Protein AF-V9PAM8-F1 (afdb_monomer_lite)

Sequence (178 aa):
MIPTRNQPKQFSVFFSMPPFVFTLPSDLSLHMFGSRHVFLTGPLGSLLLDCEGTIELSGRKILCDRARSLRLLETTCDHLRVGTRKVFELVGTGFKADQSPTATRVKVGYSHDTLFPHGEDWMLHLDGPTTLFLYGIHPGILGSIGAQLRDLRKPDPYKAKGVRIQGVSYSLREGKKK

Organism: NCBI:txid156133

Foldseek 3Di:
DDDDDDDDPPPDDDDCPDFDKDFADPFKDWDDDPQFWIWIQGDLGIDIGGAPAGWDCPPRIIGGNDPVRVVVVVVLSCCRVPWDKWKKFAADDPWWWDDDPQWIWTDNPDPDTDTGGADSFWDWDDPGTTMIMITGSDVVVSVVVLVVQCVVFPQDLARGHGMDTPPDDRHRDPDDDD

InterPro domains:
  IPR002358 Large ribosomal subunit protein uL6, conserved site [PS00525] (155-163)
  IPR019906 Large ribosomal subunit protein uL6, bacteria [PR00059] (72-97)
  IPR019906 Large ribosomal subunit protein uL6, bacteria [PR00059] (100-116)
  IPR019906 Large ribosomal subunit protein uL6, bacteria [PR00059] (142-163)
  IPR036789 Large ribosomal subunit protein uL6-like, alpha-beta domain superfamily [G3DSA:3.90.930.12] (85-178)
  IPR036789 Large ribosomal subunit protein uL6-like, alpha-beta domain superfamily [SSF56053] (86-167)

pLDDT: mean 79.16, std 13.97, range [34.16, 93.44]

Structure (mmCIF, N/CA/C/O backbone):
data_AF-V9PAM8-F1
#
_entry.id   AF-V9PAM8-F1
#
loop_
_atom_site.group_PDB
_atom_site.id
_atom_site.type_symbol
_atom_site.label_atom_id
_atom_site.label_alt_id
_atom_site.label_comp_id
_atom_site.label_asym_id
_atom_site.label_entity_id
_atom_site.label_seq_id
_atom_site.pdbx_PDB_ins_code
_atom_site.Cartn_x
_atom_site.Cartn_y
_atom_site.Cartn_z
_atom_site.occupancy
_atom_site.B_iso_or_equiv
_atom_site.auth_seq_id
_atom_site.auth_comp_id
_atom_site.auth_asym_id
_atom_site.auth_atom_id
_atom_site.pdbx_PDB_model_num
ATOM 1 N N . MET A 1 1 ? 30.295 -12.258 -64.290 1.00 42.06 1 MET A N 1
ATOM 2 C CA . MET A 1 1 ? 30.163 -13.501 -63.497 1.00 42.06 1 MET A CA 1
ATOM 3 C C . MET A 1 1 ? 30.257 -13.097 -62.026 1.00 42.06 1 MET A C 1
ATOM 5 O O . MET A 1 1 ? 31.309 -12.610 -61.655 1.00 42.06 1 MET A O 1
ATOM 9 N N . ILE A 1 2 ? 29.125 -12.750 -61.392 1.00 38.59 2 ILE A N 1
ATOM 10 C CA . ILE A 1 2 ? 28.411 -13.462 -60.290 1.00 38.59 2 ILE A CA 1
ATOM 11 C C . ILE A 1 2 ? 29.285 -13.902 -59.080 1.00 38.59 2 ILE A C 1
ATOM 13 O O . ILE A 1 2 ? 30.471 -14.147 -59.251 1.00 38.59 2 ILE A O 1
ATOM 17 N N . PRO A 1 3 ? 28.729 -13.933 -57.848 1.00 59.81 3 PRO A N 1
ATOM 18 C CA . PRO A 1 3 ? 29.251 -13.222 -56.679 1.00 59.81 3 PRO A CA 1
ATOM 19 C C . PRO A 1 3 ? 29.518 -14.188 -55.505 1.00 59.81 3 PRO A C 1
ATOM 21 O O . PRO A 1 3 ? 29.061 -15.323 -55.522 1.00 59.81 3 PRO A O 1
ATOM 24 N N . THR A 1 4 ? 30.130 -13.744 -54.406 1.00 48.41 4 THR A N 1
ATOM 25 C CA . THR A 1 4 ? 29.975 -14.456 -53.119 1.00 48.41 4 THR A CA 1
ATOM 26 C C . THR A 1 4 ? 29.945 -13.489 -51.946 1.00 48.41 4 THR A C 1
ATOM 28 O O . THR A 1 4 ? 30.949 -13.123 -51.346 1.00 48.41 4 THR A O 1
ATOM 31 N N . ARG A 1 5 ? 28.706 -13.112 -51.635 1.00 50.81 5 ARG A N 1
ATOM 32 C CA . ARG A 1 5 ? 28.178 -12.766 -50.317 1.00 50.81 5 ARG A CA 1
ATOM 33 C C . ARG A 1 5 ? 28.664 -13.781 -49.278 1.00 50.81 5 ARG A C 1
ATOM 35 O O . ARG A 1 5 ? 28.294 -14.945 -49.377 1.00 50.81 5 ARG A O 1
ATOM 42 N N . ASN A 1 6 ? 29.404 -13.349 -48.260 1.00 43.78 6 ASN A N 1
ATOM 43 C CA . ASN A 1 6 ? 29.467 -14.107 -47.013 1.00 43.78 6 ASN A CA 1
ATOM 44 C C . ASN A 1 6 ? 29.780 -13.192 -45.823 1.00 43.78 6 ASN A C 1
ATOM 46 O O . ASN A 1 6 ? 30.932 -12.925 -45.501 1.00 43.78 6 ASN A O 1
ATOM 50 N N . GLN A 1 7 ? 28.724 -12.687 -45.182 1.00 48.16 7 GLN A N 1
ATOM 51 C CA . GLN A 1 7 ? 28.818 -12.265 -43.789 1.00 48.16 7 GLN A CA 1
ATOM 52 C C . GLN A 1 7 ? 28.727 -13.516 -42.913 1.00 48.16 7 GLN A C 1
ATOM 54 O O . GLN A 1 7 ? 27.848 -14.347 -43.173 1.00 48.16 7 GLN A O 1
ATOM 59 N N . PRO A 1 8 ? 29.564 -13.673 -41.876 1.00 43.00 8 PRO A N 1
ATOM 60 C CA . PRO A 1 8 ? 29.388 -14.767 -40.942 1.00 43.00 8 PRO A CA 1
ATOM 61 C C . PRO A 1 8 ? 28.116 -14.513 -40.127 1.00 43.00 8 PRO A C 1
ATOM 63 O O . PRO A 1 8 ? 28.076 -13.690 -39.216 1.00 43.00 8 PRO A O 1
ATOM 66 N N . LYS A 1 9 ? 27.056 -15.250 -40.473 1.00 44.31 9 LYS A N 1
ATOM 67 C CA . LYS A 1 9 ? 25.918 -15.506 -39.593 1.00 44.31 9 LYS A CA 1
ATOM 68 C C . LYS A 1 9 ? 26.441 -16.210 -38.339 1.00 44.31 9 LYS A C 1
ATOM 70 O O . LYS A 1 9 ? 26.561 -17.430 -38.329 1.00 44.31 9 LYS A O 1
ATOM 75 N N . GLN A 1 10 ? 26.704 -15.462 -37.276 1.00 41.78 10 GLN A N 1
ATOM 76 C CA . GLN A 1 10 ? 26.654 -16.012 -35.924 1.00 41.78 10 GLN A CA 1
ATOM 77 C C . GLN A 1 10 ? 25.240 -15.809 -35.377 1.00 41.78 10 GLN A C 1
ATOM 79 O O . GLN A 1 10 ? 24.982 -14.947 -34.551 1.00 41.78 10 GLN A O 1
ATOM 84 N N . PHE A 1 11 ? 24.305 -16.610 -35.886 1.00 39.69 11 PHE A N 1
ATOM 85 C CA . PHE A 1 11 ? 23.073 -16.935 -35.171 1.00 39.69 11 PHE A CA 1
ATOM 86 C C . PHE A 1 11 ? 23.250 -18.356 -34.642 1.00 39.69 11 PHE A C 1
ATOM 88 O O . PHE A 1 11 ? 22.793 -19.329 -35.239 1.00 39.69 11 PHE A O 1
ATOM 95 N N . SER A 1 12 ? 24.007 -18.479 -33.552 1.00 34.16 12 SER A N 1
ATOM 96 C CA . SER A 1 12 ? 24.027 -19.702 -32.760 1.00 34.16 12 SER A CA 1
ATOM 97 C C . SER A 1 12 ? 22.766 -19.723 -31.910 1.00 34.16 12 SER A C 1
ATOM 99 O O . SER A 1 12 ? 22.606 -18.948 -30.969 1.00 34.16 12 SER A O 1
ATOM 101 N N . VAL A 1 13 ? 21.868 -20.611 -32.310 1.00 44.78 13 VAL A N 1
ATOM 102 C CA . VAL A 1 13 ? 20.659 -21.032 -31.617 1.00 44.78 13 VAL A CA 1
ATOM 103 C C . VAL A 1 13 ? 20.966 -21.294 -30.139 1.00 44.78 13 VAL A C 1
ATOM 105 O O . VAL A 1 13 ? 21.637 -22.265 -29.804 1.00 44.78 13 VAL A O 1
ATOM 108 N N . PHE A 1 14 ? 20.451 -20.441 -29.258 1.00 37.38 14 PHE A N 1
ATOM 109 C CA . PHE A 1 14 ? 20.362 -20.711 -27.827 1.00 37.38 14 PHE A CA 1
ATOM 110 C C . PHE A 1 14 ? 18.876 -20.658 -27.484 1.00 37.38 14 PHE A C 1
ATOM 112 O O . PHE A 1 14 ? 18.318 -19.576 -27.370 1.00 37.38 14 PHE A O 1
ATOM 119 N N . PHE A 1 15 ? 18.227 -21.830 -27.478 1.00 34.25 15 PHE A N 1
ATOM 120 C CA . PHE A 1 15 ? 16.859 -22.065 -26.994 1.00 34.25 15 PHE A CA 1
ATOM 121 C C . PHE A 1 15 ? 15.887 -20.896 -27.232 1.00 34.25 15 PHE A C 1
ATOM 123 O O . PHE A 1 15 ? 15.638 -20.096 -26.335 1.00 34.25 15 PHE A O 1
ATOM 130 N N . SER A 1 16 ? 15.328 -20.799 -28.444 1.00 49.97 16 SER A N 1
ATOM 131 C CA . SER A 1 16 ? 14.331 -19.776 -28.787 1.00 49.97 16 SER A CA 1
ATOM 132 C C . SER A 1 16 ? 13.015 -20.047 -28.050 1.00 49.97 16 SER A C 1
ATOM 134 O O . SER A 1 16 ? 12.049 -20.568 -28.600 1.00 49.97 16 SER A O 1
ATOM 136 N N . MET A 1 17 ? 12.986 -19.701 -26.768 1.00 55.72 17 MET A N 1
ATOM 137 C CA . MET A 1 17 ? 11.762 -19.285 -26.114 1.00 55.72 17 MET A CA 1
ATOM 138 C 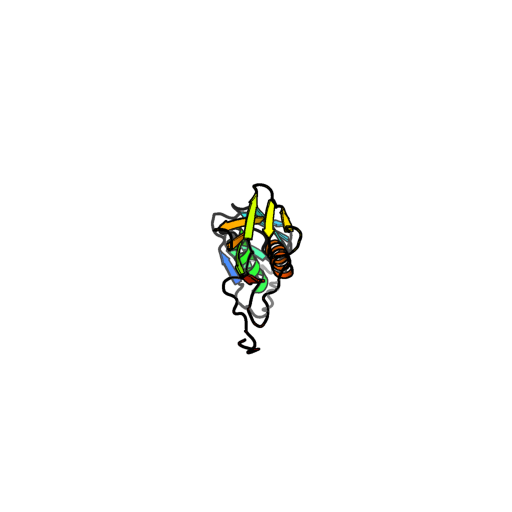C . MET A 1 17 ? 11.306 -18.035 -26.880 1.00 55.72 17 MET A C 1
ATOM 140 O O . MET A 1 17 ? 12.133 -17.147 -27.113 1.00 55.72 17 MET A O 1
ATOM 144 N N . PRO A 1 18 ? 10.064 -17.989 -27.390 1.00 61.53 18 PRO A N 1
ATOM 145 C CA . PRO A 1 18 ? 9.619 -16.835 -28.154 1.00 61.53 18 PRO A CA 1
ATOM 146 C C . PRO A 1 18 ? 9.791 -15.586 -27.280 1.00 61.53 18 PRO A C 1
ATOM 148 O O . PRO A 1 18 ? 9.384 -15.625 -26.113 1.00 61.53 18 PRO A O 1
ATOM 151 N N . PRO A 1 19 ? 10.407 -14.507 -27.801 1.00 67.19 19 PRO A N 1
ATOM 152 C CA . PRO A 1 19 ? 10.558 -13.282 -27.038 1.00 67.19 19 PRO A CA 1
ATOM 153 C C . PRO A 1 19 ? 9.174 -12.826 -26.599 1.00 67.19 19 PRO A C 1
ATOM 155 O O . PRO A 1 19 ? 8.205 -12.864 -27.364 1.00 67.19 19 PRO A O 1
ATOM 158 N N . PHE A 1 20 ? 9.077 -12.430 -25.341 1.00 69.06 20 PHE A N 1
ATOM 159 C CA . PHE A 1 20 ? 7.819 -12.000 -24.779 1.00 69.06 20 PHE A CA 1
ATOM 160 C C . PHE A 1 20 ? 7.464 -10.642 -25.382 1.00 69.06 20 PHE A C 1
ATOM 162 O O . PHE A 1 20 ? 8.240 -9.687 -25.297 1.00 69.06 20 PHE A O 1
ATOM 169 N N . VAL A 1 21 ? 6.306 -10.578 -26.040 1.00 72.75 21 VAL A N 1
ATOM 170 C CA . VAL A 1 21 ? 5.856 -9.391 -26.769 1.00 72.75 21 VAL A CA 1
ATOM 171 C C . VAL A 1 21 ? 4.786 -8.680 -25.958 1.00 72.75 21 VAL A C 1
ATOM 173 O O . VAL A 1 21 ? 3.722 -9.248 -25.721 1.00 72.75 21 VAL A O 1
ATOM 176 N N . PHE A 1 22 ? 5.031 -7.420 -25.605 1.00 77.44 22 PHE A N 1
ATOM 177 C CA . PHE A 1 22 ? 4.002 -6.529 -25.068 1.00 77.44 22 PHE A CA 1
ATOM 178 C C . PHE A 1 22 ? 3.651 -5.451 -26.095 1.00 77.44 22 PHE A C 1
ATOM 180 O O . PHE A 1 22 ? 4.533 -4.918 -26.769 1.00 77.44 22 PHE A O 1
ATOM 187 N N . THR A 1 23 ? 2.365 -5.122 -26.230 1.00 76.25 23 THR A N 1
ATOM 188 C CA . THR A 1 23 ? 1.913 -4.035 -27.113 1.00 76.25 23 THR A CA 1
ATOM 189 C C . THR A 1 23 ? 1.579 -2.813 -26.275 1.00 76.25 23 THR A C 1
ATOM 191 O O . THR A 1 23 ? 0.697 -2.877 -25.422 1.00 76.25 23 THR A O 1
ATOM 194 N N . LEU A 1 24 ? 2.255 -1.696 -26.542 1.00 77.31 24 LEU A N 1
ATOM 195 C CA . LEU A 1 24 ? 2.016 -0.459 -25.811 1.00 77.31 24 LEU A CA 1
ATOM 196 C C . LEU A 1 24 ? 0.673 0.172 -26.233 1.00 77.31 24 LEU A C 1
ATOM 198 O O . LEU A 1 24 ? 0.432 0.336 -27.439 1.00 77.31 24 LEU A O 1
ATOM 202 N N . PRO A 1 25 ? -0.192 0.568 -25.282 1.00 73.38 25 PRO A N 1
ATOM 203 C CA . PRO A 1 25 ? -1.350 1.399 -25.591 1.00 73.38 25 PRO A CA 1
ATOM 204 C C . PRO A 1 25 ? -0.911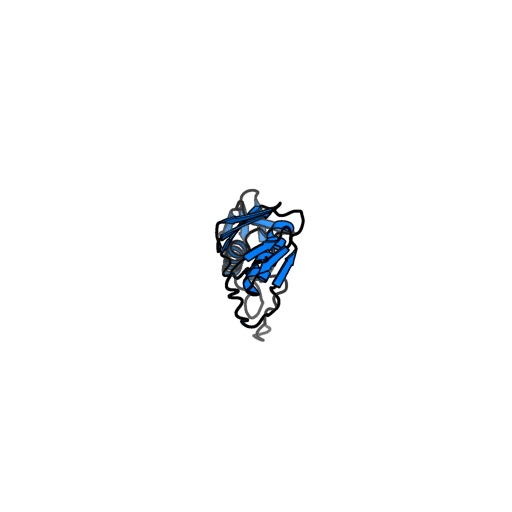 2.782 -26.103 1.00 73.38 25 PRO A C 1
ATOM 206 O O . PRO A 1 25 ? 0.194 3.241 -25.830 1.00 73.38 25 PRO A O 1
ATOM 209 N N . SER A 1 26 ? -1.778 3.453 -26.865 1.00 78.62 26 SER A N 1
ATOM 210 C CA . SER A 1 26 ? -1.506 4.757 -27.500 1.00 78.62 26 SER A CA 1
ATOM 211 C C . SER A 1 26 ? -1.154 5.885 -26.536 1.00 78.62 26 SER A C 1
ATOM 213 O O . SER A 1 26 ? -0.551 6.865 -26.957 1.00 78.62 26 SER A O 1
ATOM 215 N N . ASP A 1 27 ? -1.544 5.740 -25.276 1.00 78.00 27 ASP A N 1
ATOM 216 C CA . ASP A 1 27 ? -1.589 6.825 -24.297 1.00 78.00 27 ASP A CA 1
ATOM 217 C C . ASP A 1 27 ? -0.258 6.991 -23.543 1.00 78.00 27 ASP A C 1
ATOM 219 O O . ASP A 1 27 ? -0.162 7.796 -22.621 1.00 78.00 27 ASP A O 1
ATOM 223 N N . LEU A 1 28 ? 0.757 6.195 -23.897 1.00 81.81 28 LEU A N 1
ATOM 224 C CA . LEU A 1 28 ? 2.042 6.118 -23.210 1.00 81.81 28 LEU A CA 1
ATOM 225 C C . LEU A 1 28 ? 3.187 6.353 -24.197 1.00 81.81 28 LEU A C 1
ATOM 227 O O . LEU A 1 28 ? 3.177 5.830 -25.313 1.00 81.81 28 LEU A O 1
ATOM 231 N N . SER A 1 29 ? 4.201 7.099 -23.766 1.00 78.44 29 SER A N 1
ATOM 232 C CA . SER A 1 29 ? 5.451 7.270 -24.502 1.00 78.44 29 SER A CA 1
ATOM 233 C C . SER A 1 29 ? 6.616 6.613 -23.769 1.00 78.44 29 SER A C 1
ATOM 235 O O . SER A 1 29 ? 6.695 6.587 -22.540 1.00 78.44 29 SER A O 1
ATOM 237 N N . LEU A 1 30 ? 7.517 6.037 -24.563 1.00 79.19 30 LEU A N 1
ATOM 238 C CA . LEU A 1 30 ? 8.681 5.299 -24.100 1.00 79.19 30 LEU A CA 1
ATOM 239 C C . LEU A 1 30 ? 9.950 5.954 -24.621 1.00 79.19 30 LEU A C 1
ATOM 241 O O . LEU A 1 30 ? 10.156 6.048 -25.831 1.00 79.19 30 LEU A O 1
ATOM 245 N N . HIS A 1 31 ? 10.819 6.352 -23.700 1.00 78.75 31 HIS A N 1
ATOM 246 C CA . HIS A 1 31 ? 12.157 6.833 -24.001 1.00 78.75 31 HIS A CA 1
ATOM 247 C C . HIS A 1 31 ? 13.174 5.869 -23.400 1.00 78.75 31 HIS A C 1
ATOM 249 O O . HIS A 1 31 ? 13.227 5.665 -22.190 1.00 78.75 31 HIS A O 1
ATOM 255 N N . MET A 1 32 ? 13.984 5.245 -24.249 1.00 73.56 32 MET A N 1
ATOM 256 C CA . MET A 1 32 ? 15.049 4.356 -23.796 1.00 73.56 32 MET A CA 1
ATOM 257 C C . MET A 1 32 ? 16.360 5.119 -23.682 1.00 73.56 32 MET A C 1
ATOM 259 O O . MET A 1 32 ? 16.823 5.717 -24.652 1.00 73.56 32 MET A O 1
ATOM 263 N N . PHE A 1 33 ? 16.971 5.051 -22.503 1.00 69.25 33 PHE A N 1
ATOM 264 C CA . PHE A 1 33 ? 18.306 5.570 -22.246 1.00 69.25 33 PHE A CA 1
ATOM 265 C C . PHE A 1 33 ? 19.235 4.374 -22.010 1.00 69.25 33 PHE A C 1
ATOM 267 O O . PHE A 1 33 ? 19.403 3.869 -20.899 1.00 69.25 33 PHE A O 1
ATOM 274 N N . GLY A 1 34 ? 19.809 3.877 -23.106 1.00 69.44 34 GLY A N 1
ATOM 275 C CA . GLY A 1 34 ? 20.643 2.675 -23.114 1.00 69.44 34 GLY A CA 1
ATOM 276 C C . GLY A 1 34 ? 19.849 1.372 -22.959 1.00 69.44 34 GLY A C 1
ATOM 277 O O . GLY A 1 34 ? 18.629 1.337 -23.097 1.00 69.44 34 GLY A O 1
ATOM 278 N N . SER A 1 35 ? 20.562 0.279 -22.679 1.00 67.31 35 SER A N 1
ATOM 279 C CA . SER A 1 35 ? 19.983 -1.072 -22.610 1.00 67.31 35 SER A CA 1
ATOM 280 C C . SER A 1 35 ? 19.250 -1.372 -21.298 1.00 67.31 35 SER A C 1
ATOM 282 O O . SER A 1 35 ? 18.622 -2.419 -21.198 1.00 67.31 35 SER A O 1
ATOM 284 N N . ARG A 1 36 ? 19.369 -0.508 -20.276 1.00 72.94 36 ARG A N 1
ATOM 285 C CA . ARG A 1 36 ? 18.915 -0.803 -18.903 1.00 72.94 36 ARG A CA 1
ATOM 286 C C . ARG A 1 36 ? 17.903 0.194 -18.338 1.00 72.94 36 ARG A C 1
ATOM 288 O O . ARG A 1 36 ? 17.053 -0.217 -17.555 1.00 72.94 36 ARG A O 1
ATOM 295 N N . HIS A 1 37 ? 17.969 1.468 -18.723 1.00 78.75 37 HIS A N 1
ATOM 296 C CA . HIS A 1 37 ? 17.083 2.496 -18.179 1.00 78.75 37 HIS A CA 1
ATOM 297 C C . HIS A 1 37 ? 15.985 2.838 -19.180 1.00 78.75 37 HIS A C 1
ATOM 299 O O . HIS A 1 37 ? 16.240 3.298 -20.296 1.00 78.75 37 HIS A O 1
ATOM 305 N N . VAL A 1 38 ? 14.745 2.610 -18.766 1.00 83.06 38 VAL A N 1
ATOM 306 C CA . VAL A 1 38 ? 13.553 2.915 -19.550 1.00 83.06 38 VAL A CA 1
ATOM 307 C C . VAL A 1 38 ? 12.787 4.016 -18.837 1.00 83.06 38 VAL A C 1
ATOM 309 O O . VAL A 1 38 ? 12.431 3.879 -17.670 1.00 83.06 38 VAL A O 1
ATOM 312 N N . PHE A 1 39 ? 12.524 5.105 -19.545 1.00 83.12 39 PHE A N 1
ATOM 313 C CA . PHE A 1 39 ? 11.650 6.173 -19.090 1.00 83.12 39 PHE A CA 1
ATOM 314 C C . PHE A 1 39 ? 10.281 5.987 -19.731 1.00 83.12 39 PHE A C 1
ATOM 316 O O . PHE A 1 39 ? 10.138 6.001 -20.955 1.00 83.12 39 PHE A O 1
ATOM 323 N N . LEU A 1 40 ? 9.282 5.800 -18.881 1.00 85.38 40 LEU A N 1
ATOM 324 C CA . LEU A 1 40 ? 7.880 5.704 -19.246 1.00 85.38 40 LEU A CA 1
ATOM 325 C C . LEU A 1 40 ? 7.188 7.008 -18.872 1.00 85.38 40 LEU A C 1
ATOM 327 O O . LEU A 1 40 ? 7.212 7.403 -17.708 1.00 85.38 40 LEU A O 1
ATOM 331 N N . THR A 1 41 ? 6.542 7.645 -19.839 1.00 86.12 41 THR A N 1
ATOM 332 C CA . THR A 1 41 ? 5.718 8.830 -19.605 1.00 86.12 41 THR A CA 1
ATOM 333 C C . THR A 1 41 ? 4.273 8.491 -19.933 1.00 86.12 41 THR A C 1
ATOM 335 O O . THR A 1 41 ? 3.974 7.918 -20.982 1.00 86.12 41 THR A O 1
ATOM 338 N N . GLY A 1 42 ? 3.371 8.829 -19.018 1.00 84.75 42 GLY A N 1
ATOM 339 C CA . GLY A 1 42 ? 1.942 8.609 -19.167 1.00 84.75 42 GLY A CA 1
ATOM 340 C C . GLY A 1 42 ? 1.112 9.785 -18.659 1.00 84.75 42 GLY A C 1
ATOM 341 O O . GLY A 1 42 ? 1.666 10.810 -18.265 1.00 84.75 42 GLY A O 1
ATOM 342 N N . PRO A 1 43 ? -0.223 9.647 -18.658 1.00 82.62 43 PRO A N 1
ATOM 343 C CA . PRO A 1 43 ? -1.131 10.735 -18.304 1.00 82.62 43 PRO A CA 1
ATOM 344 C C . PRO A 1 43 ? -1.035 11.139 -16.829 1.00 82.62 43 PRO A C 1
ATOM 346 O O . PRO A 1 43 ? -1.237 12.306 -16.508 1.00 82.62 43 PRO A O 1
ATOM 349 N N . LEU A 1 44 ? -0.731 10.191 -15.936 1.00 81.62 44 LEU A N 1
ATOM 350 C CA . LEU A 1 44 ? -0.653 10.451 -14.498 1.00 81.62 44 LEU A CA 1
ATOM 351 C C . LEU A 1 44 ? 0.746 10.873 -14.030 1.00 81.62 44 LEU A C 1
ATOM 353 O O . LEU A 1 44 ? 0.860 11.427 -12.946 1.00 81.62 44 LEU A O 1
ATOM 357 N N . GLY A 1 45 ? 1.803 10.633 -14.811 1.00 82.69 45 GLY A N 1
ATOM 358 C CA . GLY A 1 45 ? 3.171 10.965 -14.411 1.00 82.69 45 GLY A CA 1
ATOM 359 C C . GLY A 1 45 ? 4.240 10.276 -15.256 1.00 82.69 45 GLY A C 1
ATOM 360 O O . GLY A 1 45 ? 3.958 9.708 -16.314 1.00 82.69 45 GLY A O 1
ATOM 361 N N . SER A 1 46 ? 5.481 10.317 -14.778 1.00 84.12 46 SER A N 1
ATOM 362 C CA . SER A 1 46 ? 6.627 9.670 -15.415 1.00 84.12 46 SER A CA 1
ATOM 363 C C . SER A 1 46 ? 7.348 8.745 -14.440 1.00 84.12 46 SER A C 1
ATOM 365 O O . SER A 1 46 ? 7.446 9.018 -13.246 1.00 84.12 46 SER A O 1
ATOM 367 N N . LEU A 1 47 ? 7.834 7.614 -14.949 1.00 84.19 47 LEU A N 1
ATOM 368 C CA . LEU A 1 47 ? 8.524 6.597 -14.167 1.00 84.19 47 LEU A CA 1
ATOM 369 C C . LEU A 1 47 ? 9.814 6.178 -14.858 1.00 84.19 47 LEU A C 1
ATOM 371 O O . LEU A 1 47 ? 9.833 5.842 -16.043 1.00 84.19 47 LEU A O 1
ATOM 375 N N . LEU A 1 48 ? 10.888 6.182 -14.074 1.00 84.62 48 LEU A N 1
ATOM 376 C CA . LEU A 1 48 ? 12.192 5.676 -14.465 1.00 84.62 48 LEU A CA 1
ATOM 377 C C . LEU A 1 48 ? 12.305 4.237 -13.973 1.00 84.62 48 LEU A C 1
ATOM 379 O O . LEU A 1 48 ? 12.117 3.961 -12.786 1.00 84.62 48 LEU A O 1
ATOM 383 N N . LEU A 1 49 ? 12.567 3.321 -14.894 1.00 81.94 49 LEU A N 1
ATOM 384 C CA . LEU A 1 49 ? 12.585 1.899 -14.624 1.00 81.94 49 LEU A CA 1
ATOM 385 C C . LEU A 1 49 ? 13.929 1.291 -15.011 1.00 81.94 49 LEU A C 1
ATOM 387 O O . LEU A 1 49 ? 14.402 1.454 -16.138 1.00 81.94 49 LEU A O 1
ATOM 391 N N . ASP A 1 50 ? 14.487 0.521 -14.083 1.00 81.44 50 ASP A N 1
ATOM 392 C CA . ASP A 1 50 ? 15.671 -0.294 -14.318 1.00 81.44 50 ASP A CA 1
ATOM 393 C C . ASP A 1 50 ? 15.235 -1.679 -14.787 1.00 81.44 50 ASP A C 1
ATOM 395 O O . ASP A 1 50 ? 14.881 -2.561 -14.000 1.00 81.44 50 ASP A O 1
ATOM 399 N N . CYS A 1 51 ? 15.247 -1.876 -16.097 1.00 74.00 51 CYS A N 1
ATOM 400 C CA . CYS A 1 51 ? 14.959 -3.165 -16.694 1.00 74.00 51 CYS A CA 1
ATOM 401 C C . CYS A 1 51 ? 16.251 -3.952 -16.886 1.00 74.00 51 CYS A C 1
ATOM 403 O O . CYS A 1 51 ? 17.166 -3.521 -17.581 1.00 74.00 51 CYS A O 1
ATOM 405 N N . GLU A 1 52 ? 16.318 -5.154 -16.322 1.00 70.25 52 GLU A N 1
ATOM 406 C CA . GLU A 1 52 ? 17.373 -6.099 -16.676 1.00 70.25 52 GLU A CA 1
ATOM 407 C C . GLU A 1 52 ? 16.983 -6.896 -17.922 1.00 70.25 52 GLU A C 1
ATOM 409 O O . GLU A 1 52 ? 16.057 -7.710 -17.879 1.00 70.25 52 GLU A O 1
ATOM 414 N N . GLY A 1 53 ? 17.725 -6.703 -19.010 1.00 67.81 53 GLY A N 1
ATOM 415 C CA . GLY A 1 53 ? 17.603 -7.483 -20.241 1.00 67.81 53 GLY A CA 1
ATOM 416 C C . GLY A 1 53 ? 17.704 -6.617 -21.491 1.00 67.81 53 GLY A C 1
ATOM 417 O O . GLY A 1 53 ? 17.577 -5.399 -21.421 1.00 67.81 53 GLY A O 1
ATOM 418 N N . THR A 1 54 ? 17.923 -7.254 -22.639 1.00 70.81 54 THR A N 1
ATOM 419 C CA . THR A 1 54 ? 17.860 -6.577 -23.937 1.00 70.81 54 THR A CA 1
ATOM 420 C C . THR A 1 54 ? 16.397 -6.279 -24.252 1.00 70.81 54 THR A C 1
ATOM 422 O O . THR A 1 54 ? 15.585 -7.198 -24.374 1.00 70.81 54 THR A O 1
ATOM 425 N N . ILE A 1 55 ? 16.054 -4.995 -24.324 1.00 73.75 55 ILE A N 1
ATOM 426 C CA . ILE A 1 55 ? 14.736 -4.527 -24.752 1.00 73.75 55 ILE A CA 1
ATOM 427 C C . ILE A 1 55 ? 14.882 -3.996 -26.170 1.00 73.75 55 ILE A C 1
ATOM 429 O O . ILE A 1 55 ? 15.705 -3.118 -26.422 1.00 73.75 55 ILE A O 1
ATOM 433 N N . GLU A 1 56 ? 14.069 -4.510 -27.085 1.00 73.50 56 GLU A N 1
ATOM 434 C CA . GLU A 1 56 ? 14.010 -4.007 -28.454 1.00 73.50 56 GLU A CA 1
ATOM 435 C C . GLU A 1 56 ? 12.654 -3.346 -28.703 1.00 73.50 56 GLU A C 1
ATOM 437 O O . GLU A 1 56 ? 11.592 -3.937 -28.479 1.00 73.50 56 GLU A O 1
ATOM 442 N N . LEU A 1 57 ? 12.689 -2.102 -29.183 1.00 71.25 57 LEU A N 1
ATOM 443 C CA . LEU A 1 57 ? 11.500 -1.362 -29.594 1.00 71.25 57 LEU A CA 1
ATOM 444 C C . LEU A 1 57 ? 11.237 -1.602 -31.080 1.00 71.25 57 LEU A C 1
ATOM 446 O O . LEU A 1 57 ? 11.845 -0.979 -31.947 1.00 71.25 57 LEU A O 1
ATOM 450 N N . SER A 1 58 ? 10.285 -2.485 -31.373 1.00 72.00 58 SER A N 1
ATOM 451 C CA . SER A 1 58 ? 9.758 -2.699 -32.723 1.00 72.00 58 SER A CA 1
ATOM 452 C C . SER A 1 58 ? 8.468 -1.892 -32.903 1.00 72.00 58 SER A C 1
ATOM 454 O O . SER A 1 58 ? 7.353 -2.425 -32.909 1.00 72.00 58 SER A O 1
ATOM 456 N N . GLY A 1 59 ? 8.610 -0.567 -32.994 1.00 71.31 59 GLY A N 1
ATOM 457 C CA . GLY A 1 59 ? 7.488 0.369 -33.107 1.00 71.31 59 GLY A CA 1
ATOM 458 C C . GLY A 1 59 ? 6.632 0.402 -31.836 1.00 71.31 59 GLY A C 1
ATOM 459 O O . GLY A 1 59 ? 7.049 0.948 -30.823 1.00 71.31 59 GLY A O 1
ATOM 460 N N . ARG A 1 60 ? 5.426 -0.183 -31.888 1.00 67.25 60 ARG A N 1
ATOM 461 C CA . ARG A 1 60 ? 4.494 -0.294 -30.741 1.00 67.25 60 ARG A CA 1
ATOM 462 C C . ARG A 1 60 ? 4.677 -1.564 -29.911 1.00 67.25 60 ARG A C 1
ATOM 464 O O . ARG A 1 60 ? 4.062 -1.700 -28.855 1.00 67.25 60 ARG A O 1
ATOM 471 N N . LYS A 1 61 ? 5.452 -2.519 -30.423 1.00 75.62 61 LYS A N 1
ATOM 472 C CA . LYS A 1 61 ? 5.701 -3.798 -29.769 1.00 75.62 61 LYS A CA 1
ATOM 473 C C . LYS A 1 61 ? 7.053 -3.737 -29.084 1.00 75.62 61 LYS A C 1
ATOM 475 O O . LYS A 1 61 ? 8.062 -3.440 -29.723 1.00 75.62 61 LYS A O 1
ATOM 480 N N . ILE A 1 62 ? 7.049 -4.022 -27.793 1.00 78.69 62 ILE A N 1
ATOM 481 C CA . ILE A 1 62 ? 8.260 -4.191 -27.005 1.00 78.69 62 ILE A CA 1
ATOM 482 C C . ILE A 1 62 ? 8.577 -5.679 -27.008 1.00 78.69 62 ILE A C 1
ATOM 484 O O . ILE A 1 62 ? 7.741 -6.488 -26.600 1.00 78.69 62 ILE A O 1
ATOM 488 N N . LEU A 1 63 ? 9.768 -6.028 -27.483 1.00 74.62 63 LEU A N 1
ATOM 489 C CA . LEU A 1 63 ? 10.307 -7.374 -27.354 1.00 74.62 63 LEU A CA 1
ATOM 490 C C . LEU A 1 63 ? 11.190 -7.411 -26.113 1.00 74.62 63 LEU A C 1
ATOM 492 O O . LEU A 1 63 ? 12.107 -6.603 -25.960 1.00 74.62 63 LEU A O 1
ATOM 496 N N . CYS A 1 64 ? 10.879 -8.333 -25.211 1.00 76.25 64 CYS A N 1
ATOM 497 C CA . CYS A 1 64 ? 11.646 -8.581 -24.001 1.00 76.25 64 CYS A CA 1
ATOM 498 C C . CYS A 1 64 ? 12.128 -10.030 -23.989 1.00 76.25 64 CYS A C 1
ATOM 500 O O . CYS A 1 64 ? 11.345 -10.961 -24.171 1.00 76.25 64 CYS A O 1
ATOM 502 N N . ASP A 1 65 ? 13.416 -10.212 -23.711 1.00 77.31 65 ASP A N 1
ATOM 503 C CA . ASP A 1 65 ? 14.024 -11.536 -23.546 1.00 77.31 65 ASP A CA 1
ATOM 504 C C . ASP A 1 65 ? 13.570 -12.210 -22.232 1.00 77.31 65 ASP A C 1
ATOM 506 O O . ASP A 1 65 ? 13.292 -13.406 -22.166 1.00 77.31 65 ASP A O 1
ATOM 510 N N . ARG A 1 66 ? 13.394 -11.419 -21.161 1.00 80.31 66 ARG A N 1
ATOM 511 C CA . ARG A 1 66 ? 12.982 -11.913 -19.836 1.00 80.31 66 ARG A CA 1
ATOM 512 C C . ARG A 1 66 ? 11.505 -11.649 -19.540 1.00 80.31 66 ARG A C 1
ATOM 514 O O . ARG A 1 66 ? 11.013 -10.532 -19.665 1.00 80.31 66 ARG A O 1
ATOM 521 N N . ALA A 1 67 ? 10.827 -12.646 -18.971 1.00 80.88 67 ALA A N 1
ATOM 522 C CA . ALA A 1 67 ? 9.439 -12.508 -18.515 1.00 80.88 67 ALA A CA 1
ATOM 523 C C . ALA A 1 67 ? 9.263 -11.464 -17.389 1.00 80.88 67 ALA A C 1
ATOM 525 O O . ALA A 1 67 ? 8.235 -10.794 -17.304 1.00 80.88 67 ALA A O 1
ATOM 526 N N . ARG A 1 68 ? 10.266 -11.307 -16.509 1.00 84.75 68 ARG A N 1
ATOM 527 C CA . ARG A 1 68 ? 10.201 -10.363 -15.376 1.00 84.75 68 ARG A CA 1
ATOM 528 C C . ARG A 1 68 ? 10.168 -8.904 -15.835 1.00 84.75 68 ARG A C 1
ATOM 530 O O . ARG A 1 68 ? 9.427 -8.124 -15.245 1.00 84.75 68 ARG A O 1
ATOM 537 N N . SER A 1 69 ? 10.957 -8.542 -16.847 1.00 83.00 69 SER A N 1
ATOM 538 C CA . SER A 1 69 ? 10.984 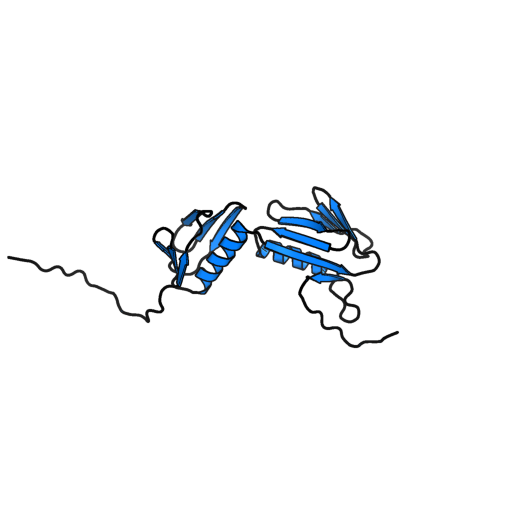-7.176 -17.382 1.00 83.00 69 SER A CA 1
ATOM 539 C C . SER A 1 69 ? 9.701 -6.855 -18.140 1.00 83.00 69 SER A C 1
ATOM 541 O O . SER A 1 69 ? 9.156 -5.777 -17.932 1.00 83.00 69 SER A O 1
ATOM 543 N N . LEU A 1 70 ? 9.149 -7.808 -18.905 1.00 84.44 70 LEU A N 1
ATOM 544 C CA . LEU A 1 70 ? 7.828 -7.642 -19.517 1.00 84.44 70 LEU A CA 1
ATOM 545 C C . LEU A 1 70 ? 6.761 -7.359 -18.453 1.00 84.44 70 LEU A C 1
ATOM 547 O O . LEU A 1 70 ? 6.081 -6.343 -18.532 1.00 84.44 70 LEU A O 1
ATOM 551 N N . ARG A 1 71 ? 6.671 -8.186 -17.404 1.00 86.00 71 ARG A N 1
ATOM 552 C CA . ARG A 1 71 ? 5.670 -7.989 -16.343 1.00 86.00 71 ARG A CA 1
ATOM 553 C C . ARG A 1 71 ? 5.849 -6.653 -15.617 1.00 86.00 71 ARG A C 1
ATOM 555 O O . ARG A 1 71 ? 4.874 -6.024 -15.210 1.00 86.00 71 ARG A O 1
ATOM 562 N N . LEU A 1 72 ? 7.093 -6.216 -15.433 1.00 86.75 72 LEU A N 1
ATOM 563 C CA . LEU A 1 72 ? 7.393 -4.922 -14.827 1.00 86.75 72 LEU A CA 1
ATOM 564 C C . LEU A 1 72 ? 6.949 -3.761 -15.729 1.00 86.75 72 LEU A C 1
ATOM 566 O O . LEU A 1 72 ? 6.364 -2.807 -15.225 1.00 86.75 72 LEU A O 1
ATOM 570 N N . LEU A 1 73 ? 7.157 -3.854 -17.043 1.00 85.50 73 LEU A N 1
ATOM 571 C CA . LEU A 1 73 ? 6.674 -2.860 -18.004 1.00 85.50 73 LEU A CA 1
ATOM 572 C C . LEU A 1 73 ? 5.144 -2.825 -18.055 1.00 85.50 73 LEU A C 1
ATOM 574 O O . LEU A 1 73 ? 4.575 -1.743 -17.970 1.00 85.50 73 LEU A O 1
ATOM 578 N N . GLU A 1 74 ? 4.489 -3.985 -18.121 1.00 85.62 74 GLU A N 1
ATOM 579 C CA . GLU A 1 74 ? 3.026 -4.114 -18.103 1.00 85.62 74 GLU A CA 1
ATOM 580 C C . GLU A 1 74 ? 2.422 -3.452 -16.869 1.00 85.62 74 GLU A C 1
ATOM 582 O O . GLU A 1 74 ? 1.617 -2.529 -16.974 1.00 85.62 74 GLU A O 1
ATOM 587 N N . THR A 1 75 ? 2.886 -3.863 -15.688 1.00 88.31 75 THR A N 1
ATOM 588 C CA . THR A 1 75 ? 2.399 -3.308 -14.422 1.00 88.31 75 THR A CA 1
ATOM 589 C C . THR A 1 75 ? 2.662 -1.807 -14.332 1.00 88.31 75 THR A C 1
ATOM 591 O O . THR A 1 75 ? 1.769 -1.059 -13.959 1.00 88.31 75 THR A O 1
ATOM 594 N N . THR A 1 76 ? 3.849 -1.328 -14.715 1.00 87.75 76 THR A N 1
ATOM 595 C CA . THR A 1 76 ? 4.163 0.114 -14.746 1.00 87.75 76 THR A CA 1
ATOM 596 C C . THR A 1 76 ? 3.248 0.892 -15.697 1.00 87.75 76 THR A C 1
ATOM 598 O O . THR A 1 76 ? 2.781 1.972 -15.340 1.00 87.75 76 THR A O 1
ATOM 601 N N . CYS A 1 77 ? 2.944 0.340 -16.874 1.00 86.94 77 CYS A N 1
ATOM 602 C CA . CYS A 1 77 ? 1.999 0.938 -17.818 1.00 86.94 77 CYS A CA 1
ATOM 603 C C . CYS A 1 77 ? 0.594 1.046 -17.212 1.00 86.94 77 CYS A C 1
ATOM 605 O O . CYS A 1 77 ? -0.040 2.094 -17.326 1.00 86.94 77 CYS A O 1
ATOM 607 N N . ASP A 1 78 ? 0.126 0.002 -16.528 1.00 87.75 78 ASP A N 1
ATOM 608 C CA . ASP A 1 78 ? -1.168 0.021 -15.843 1.00 87.75 78 ASP A CA 1
ATOM 609 C C . ASP A 1 78 ? -1.196 1.067 -14.719 1.00 87.75 78 ASP A C 1
ATOM 611 O O . ASP A 1 78 ? -2.163 1.823 -14.605 1.00 87.75 78 ASP A O 1
ATOM 615 N N . HIS A 1 79 ? -0.115 1.189 -13.939 1.00 87.81 79 HIS A N 1
ATOM 616 C CA . HIS A 1 79 ? -0.001 2.208 -12.891 1.00 87.81 79 HIS A CA 1
ATOM 617 C C . HIS A 1 79 ? -0.041 3.638 -13.455 1.00 87.81 79 HIS A C 1
ATOM 619 O O . HIS A 1 79 ? -0.698 4.494 -12.869 1.00 87.81 79 HIS A O 1
ATOM 625 N N . LEU A 1 80 ? 0.602 3.909 -14.597 1.00 87.50 80 LEU A N 1
ATOM 626 C CA . LEU A 1 80 ? 0.575 5.232 -15.241 1.00 87.50 80 LEU A CA 1
ATOM 627 C C . LEU A 1 80 ? -0.780 5.590 -15.864 1.00 87.50 80 LEU A C 1
ATOM 629 O O . LEU A 1 80 ? -1.056 6.772 -16.065 1.00 87.50 80 LEU A O 1
ATOM 633 N N . ARG A 1 81 ? -1.612 4.592 -16.188 1.00 86.00 81 ARG A N 1
ATOM 634 C CA . ARG A 1 81 ? -2.941 4.794 -16.790 1.00 86.00 81 ARG A CA 1
ATOM 635 C C . ARG A 1 81 ? -4.049 4.883 -15.748 1.00 86.00 81 ARG A C 1
ATOM 637 O O . ARG A 1 81 ? -4.876 5.784 -15.818 1.00 86.00 81 ARG A O 1
ATOM 644 N N . VAL A 1 82 ? -4.087 3.934 -14.816 1.00 86.25 82 VAL A N 1
ATOM 645 C CA . VAL A 1 82 ? -5.188 3.768 -13.849 1.00 86.25 82 VAL A CA 1
ATOM 646 C C . VAL A 1 82 ? -4.819 4.309 -12.465 1.00 86.25 82 VAL A C 1
ATOM 648 O O . VAL A 1 82 ? -5.700 4.681 -11.691 1.00 86.25 82 VAL A O 1
ATOM 651 N N . GLY A 1 83 ? -3.527 4.386 -12.146 1.00 86.06 83 GLY A N 1
ATOM 652 C CA . GLY A 1 83 ? -3.050 4.680 -10.800 1.00 86.06 83 GLY A CA 1
ATOM 653 C C . GLY A 1 83 ? -3.114 3.460 -9.881 1.00 86.06 83 GLY A C 1
ATOM 654 O O . GLY A 1 83 ? -3.769 2.453 -10.158 1.00 86.06 83 GLY A O 1
ATOM 655 N N . THR A 1 84 ? -2.420 3.546 -8.750 1.00 89.44 84 THR A N 1
ATOM 656 C CA . THR A 1 84 ? -2.463 2.520 -7.705 1.00 89.44 84 THR A CA 1
ATOM 657 C C . THR A 1 84 ? -3.357 2.991 -6.572 1.00 89.44 84 THR A C 1
ATOM 659 O O . THR A 1 84 ? -3.221 4.118 -6.096 1.00 89.44 84 THR A O 1
ATOM 662 N N . ARG A 1 85 ? -4.237 2.109 -6.091 1.00 91.50 85 ARG A N 1
ATOM 663 C CA . ARG A 1 85 ? -5.060 2.365 -4.905 1.00 91.50 85 ARG A CA 1
ATOM 664 C C . ARG A 1 85 ? -4.911 1.261 -3.867 1.00 91.50 85 ARG A C 1
ATOM 666 O O . ARG A 1 85 ? -4.897 0.079 -4.209 1.00 91.50 85 ARG A O 1
ATOM 673 N N . LYS A 1 86 ? -4.845 1.6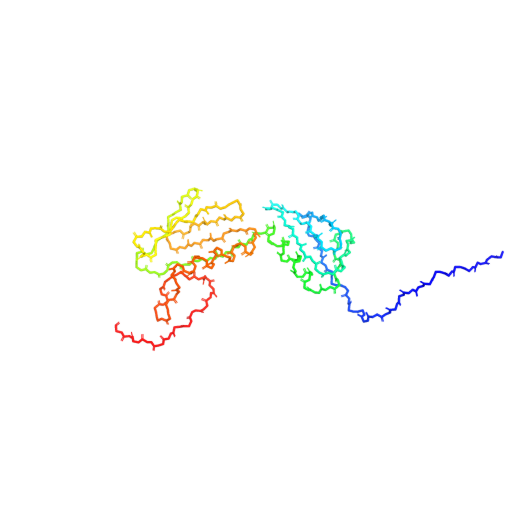42 -2.595 1.00 91.12 86 LYS A N 1
ATOM 674 C CA . LYS A 1 86 ? -4.953 0.736 -1.445 1.00 91.12 86 LYS A CA 1
ATOM 675 C C . LYS A 1 86 ? -6.012 1.263 -0.495 1.00 91.12 86 LYS A C 1
ATOM 677 O O . LYS A 1 86 ? -6.025 2.451 -0.189 1.00 91.12 86 LYS A O 1
ATOM 682 N N . VAL A 1 87 ? -6.884 0.376 -0.034 1.00 93.44 87 VAL A N 1
ATOM 683 C CA . VAL A 1 87 ? -7.978 0.734 0.871 1.00 93.44 87 VAL A CA 1
ATOM 684 C C . VAL A 1 87 ? -7.651 0.245 2.270 1.00 93.44 87 VAL A C 1
ATOM 686 O O . VAL A 1 87 ? -7.266 -0.913 2.464 1.00 93.44 87 VAL A O 1
ATOM 689 N N . PHE A 1 88 ? -7.808 1.140 3.236 1.00 92.25 88 PHE A N 1
ATOM 690 C CA . PHE A 1 88 ? -7.608 0.881 4.647 1.00 92.25 88 PHE A CA 1
ATOM 691 C C . PHE A 1 88 ? -8.882 1.179 5.432 1.00 92.25 88 PHE A C 1
ATOM 693 O O . PHE A 1 88 ? -9.592 2.141 5.150 1.00 92.25 88 PHE A O 1
ATOM 700 N N . GLU A 1 89 ? -9.144 0.371 6.451 1.00 91.06 89 GLU A N 1
ATOM 701 C CA . GLU A 1 89 ? -10.298 0.506 7.335 1.00 91.06 89 GLU A CA 1
ATOM 702 C C . GLU A 1 89 ? -9.827 0.656 8.784 1.00 91.06 89 GLU A C 1
ATOM 704 O O . GLU A 1 89 ? -9.056 -0.154 9.307 1.00 91.06 89 GLU A O 1
ATOM 709 N N . LEU A 1 90 ? -10.303 1.703 9.447 1.00 90.75 90 LEU A N 1
ATOM 710 C CA . LEU A 1 90 ? -10.056 1.987 10.851 1.00 90.75 90 LEU A CA 1
ATOM 711 C C . LEU A 1 90 ? -11.117 1.291 11.700 1.00 90.75 90 LEU A C 1
ATOM 713 O O . LEU A 1 90 ? -12.272 1.711 11.749 1.00 90.75 90 LEU A O 1
ATOM 717 N N . VAL A 1 91 ? -10.718 0.239 12.414 1.00 89.56 91 VAL A N 1
ATOM 718 C CA . VAL A 1 91 ? -11.624 -0.526 13.277 1.00 89.56 91 VAL A CA 1
ATOM 719 C C . VAL A 1 91 ? -11.252 -0.307 14.736 1.00 89.56 91 VAL A C 1
ATOM 721 O O . VAL A 1 91 ? -10.272 -0.859 15.236 1.00 89.56 91 VAL A O 1
ATOM 724 N N . GLY A 1 92 ? -12.050 0.477 15.454 1.00 85.94 92 GLY A N 1
ATOM 725 C CA . GLY A 1 92 ? -11.840 0.723 16.875 1.00 85.94 92 GLY A CA 1
ATOM 726 C C . GLY A 1 92 ? -12.786 1.769 17.446 1.00 85.94 92 GLY A C 1
ATOM 727 O O . GLY A 1 92 ? -13.411 2.543 16.730 1.00 85.94 92 GLY A O 1
ATOM 728 N N . THR A 1 93 ? -12.900 1.788 18.769 1.00 84.56 93 THR A N 1
ATOM 729 C CA . THR A 1 93 ? -13.681 2.798 19.489 1.00 84.56 93 THR A CA 1
ATOM 730 C C . THR A 1 93 ? -12.898 4.106 19.519 1.00 84.56 93 THR A C 1
ATOM 732 O O . THR A 1 93 ? -11.797 4.137 20.064 1.00 84.56 93 THR A O 1
ATOM 735 N N . GLY A 1 94 ? -13.459 5.166 18.933 1.00 83.50 94 GLY A N 1
ATOM 736 C CA . GLY A 1 94 ? -12.817 6.483 18.859 1.00 83.50 94 GLY A CA 1
ATOM 737 C C . GLY A 1 94 ? -11.783 6.629 17.739 1.00 83.50 94 GLY A C 1
ATOM 738 O O . GLY A 1 94 ? -11.086 7.639 17.707 1.00 83.50 94 GLY A O 1
ATOM 739 N N . PHE A 1 95 ? -11.676 5.653 16.828 1.00 89.25 95 PHE A N 1
ATOM 740 C CA . PHE A 1 95 ? -10.800 5.784 15.665 1.00 89.25 95 PHE A CA 1
ATOM 741 C C . PHE A 1 95 ? -11.496 6.592 14.584 1.00 89.25 95 PHE A C 1
ATOM 743 O O . PHE A 1 95 ? -12.613 6.261 14.187 1.00 89.25 95 PHE A O 1
ATOM 750 N N . LYS A 1 96 ? -10.845 7.662 14.141 1.00 88.56 96 LYS A N 1
ATOM 751 C CA . LYS A 1 96 ? -11.351 8.552 13.100 1.00 88.56 96 LYS A CA 1
ATOM 752 C C . LYS A 1 96 ? -10.187 9.097 12.297 1.00 88.56 96 LYS A C 1
ATOM 754 O O . LYS A 1 96 ? -9.093 9.263 12.832 1.00 88.56 96 LYS A O 1
ATOM 759 N N . ALA A 1 97 ? -10.431 9.407 11.040 1.00 90.12 97 ALA A N 1
ATOM 760 C CA . ALA A 1 97 ? -9.527 10.218 10.253 1.00 90.12 97 ALA A CA 1
ATOM 761 C C . ALA A 1 97 ? -10.245 11.487 9.790 1.00 90.12 97 ALA A C 1
ATOM 763 O O . ALA A 1 97 ? -11.435 11.459 9.487 1.00 90.12 97 ALA A O 1
ATOM 764 N N . ASP A 1 98 ? -9.500 12.586 9.771 1.00 89.62 98 ASP A N 1
ATOM 765 C CA . ASP A 1 98 ? -9.946 13.911 9.365 1.00 89.62 98 ASP A CA 1
ATOM 766 C C . ASP A 1 98 ? -9.041 14.375 8.209 1.00 89.62 98 ASP A C 1
ATOM 768 O O . ASP A 1 98 ? -7.822 14.497 8.365 1.00 89.62 98 ASP A O 1
ATOM 772 N N . GLN A 1 99 ? -9.615 14.623 7.032 1.00 89.06 99 GLN A N 1
ATOM 773 C CA . GLN A 1 99 ? -8.865 15.056 5.851 1.00 89.06 99 GLN A CA 1
ATOM 774 C C . GLN A 1 99 ? -8.740 16.580 5.855 1.00 89.06 99 GLN A C 1
ATOM 776 O O . GLN A 1 99 ? -9.729 17.300 5.964 1.00 89.06 99 GLN A O 1
ATOM 781 N N . SER A 1 100 ? -7.510 17.076 5.757 1.00 85.75 100 SER A N 1
ATOM 782 C CA . SER A 1 100 ? -7.201 18.486 5.493 1.00 85.75 100 SER A CA 1
ATOM 783 C C . SER A 1 100 ? -6.558 18.579 4.099 1.00 85.75 100 SER A C 1
ATOM 785 O O . SER A 1 100 ? -6.009 17.585 3.629 1.00 85.75 100 SER A O 1
ATOM 787 N N . PRO A 1 101 ? -6.589 19.736 3.416 1.00 79.62 101 PRO A N 1
ATOM 788 C CA . PRO A 1 101 ? -6.092 19.847 2.039 1.00 79.62 101 PRO A CA 1
ATOM 789 C C . PRO A 1 101 ? -4.598 19.520 1.897 1.00 79.62 101 PRO A C 1
ATOM 791 O O . PRO A 1 101 ? -4.166 19.057 0.850 1.00 79.62 101 PRO A O 1
ATOM 794 N N . THR A 1 102 ? -3.811 19.733 2.951 1.00 84.31 102 THR A N 1
ATOM 795 C CA . THR A 1 102 ? -2.358 19.510 2.959 1.00 84.31 102 THR A CA 1
ATOM 796 C C . THR A 1 102 ? -1.939 18.260 3.729 1.00 84.31 102 THR A C 1
ATOM 798 O O . THR A 1 102 ? -0.840 17.754 3.520 1.00 84.31 102 THR A O 1
ATOM 801 N N . ALA A 1 103 ? -2.789 17.743 4.619 1.00 86.69 103 ALA A N 1
ATOM 802 C CA . ALA A 1 103 ? -2.474 16.585 5.444 1.00 86.69 103 ALA A CA 1
ATOM 803 C C . ALA A 1 103 ? -3.731 15.847 5.916 1.00 86.69 103 ALA A C 1
ATOM 805 O O . ALA A 1 103 ? -4.752 16.454 6.230 1.00 86.69 103 ALA A O 1
ATOM 806 N N . THR A 1 104 ? -3.633 14.532 6.077 1.00 88.56 104 THR A N 1
ATOM 807 C CA . THR A 1 104 ? -4.662 13.722 6.738 1.00 88.56 104 THR A CA 1
ATOM 808 C C . THR A 1 104 ? -4.288 13.493 8.197 1.00 88.56 104 THR A C 1
ATOM 810 O O . THR A 1 104 ? -3.209 12.983 8.497 1.00 88.56 104 THR A O 1
ATOM 813 N N . ARG A 1 105 ? -5.180 13.862 9.118 1.00 89.75 105 ARG A N 1
ATOM 814 C CA . ARG A 1 105 ? -5.054 13.557 10.546 1.00 89.75 105 ARG A CA 1
ATOM 815 C C . ARG A 1 105 ? -5.703 12.220 10.839 1.00 89.75 105 ARG A C 1
ATOM 817 O O . ARG A 1 105 ? -6.860 12.011 10.499 1.00 89.75 105 ARG A O 1
ATOM 824 N N . VAL A 1 106 ? -4.979 11.329 11.501 1.00 89.62 106 VAL A N 1
ATOM 825 C CA . VAL A 1 106 ? -5.468 10.002 11.874 1.00 89.62 106 VAL A CA 1
ATOM 826 C C . VAL A 1 106 ? -5.430 9.873 13.395 1.00 89.62 106 VAL A C 1
ATOM 828 O O . VAL A 1 106 ? -4.378 9.976 14.026 1.00 89.62 106 VAL A O 1
ATOM 831 N N . LYS A 1 107 ? -6.606 9.656 13.986 1.00 89.12 107 LYS A N 1
ATOM 832 C CA . LYS A 1 107 ? -6.824 9.438 15.418 1.00 89.12 107 LYS A CA 1
ATOM 833 C C . LYS A 1 107 ? -7.016 7.953 15.658 1.00 89.12 107 LYS A C 1
ATOM 835 O O . LYS A 1 107 ? -8.036 7.389 15.273 1.00 89.12 107 LYS A O 1
ATOM 840 N N . VAL A 1 108 ? -6.047 7.315 16.312 1.00 84.62 108 VAL A N 1
ATOM 841 C CA . VAL A 1 108 ? -6.054 5.856 16.568 1.00 84.62 108 VAL A CA 1
ATOM 842 C C . VAL A 1 108 ? -5.977 5.535 18.068 1.00 84.62 108 VAL A C 1
ATOM 844 O O . VAL A 1 108 ? -5.470 4.493 18.496 1.00 84.62 108 VAL A O 1
ATOM 847 N N . GLY A 1 109 ? -6.501 6.449 18.891 1.00 80.69 109 GLY A N 1
ATOM 848 C CA . GLY A 1 109 ? -6.537 6.318 20.350 1.00 80.69 109 GLY A CA 1
ATOM 849 C C . GLY A 1 109 ? -5.192 6.558 21.044 1.00 80.69 109 GLY A C 1
ATOM 850 O O . GLY A 1 109 ? -5.016 6.101 22.170 1.00 80.69 109 GLY A O 1
ATOM 851 N N . TYR A 1 110 ? -4.253 7.232 20.375 1.00 78.94 110 TYR A N 1
ATOM 852 C CA . TYR A 1 110 ? -3.079 7.840 21.005 1.00 78.94 110 TYR A CA 1
ATOM 853 C C . TYR A 1 110 ? -3.428 9.229 21.545 1.00 78.94 110 TYR A C 1
ATOM 855 O O . TYR A 1 110 ? -4.404 9.837 21.111 1.00 78.94 110 TYR A O 1
ATOM 863 N N . SER A 1 111 ? -2.623 9.739 22.478 1.00 80.56 111 SER A N 1
ATOM 864 C CA . SER A 1 111 ? -2.825 11.072 23.064 1.00 80.56 111 SER A CA 1
ATOM 865 C C . SER A 1 111 ? -2.618 12.223 22.072 1.00 80.56 111 SER A C 1
ATOM 867 O O . SER A 1 111 ? -3.074 13.329 22.334 1.00 80.56 111 SER A O 1
ATOM 869 N N . HIS A 1 112 ? -1.920 11.983 20.959 1.00 78.44 112 HIS A N 1
ATOM 870 C CA . HIS A 1 112 ? -1.677 12.958 19.899 1.00 78.44 112 HIS A CA 1
ATOM 871 C C . HIS A 1 112 ? -2.140 12.403 18.550 1.00 78.44 112 HIS A C 1
ATOM 873 O O . HIS A 1 112 ? -2.013 11.206 18.277 1.00 78.44 112 HIS A O 1
ATOM 879 N N . ASP A 1 113 ? -2.664 13.290 17.708 1.00 85.12 113 ASP A N 1
ATOM 880 C CA . ASP A 1 113 ? -3.076 12.963 16.346 1.00 85.12 113 ASP A CA 1
ATOM 881 C C . ASP A 1 113 ? -1.837 12.720 15.474 1.00 85.12 113 ASP A C 1
ATOM 883 O O . ASP A 1 113 ? -0.873 13.488 15.523 1.00 85.12 113 ASP A O 1
ATOM 887 N N . THR A 1 114 ? -1.863 11.682 14.637 1.00 88.12 114 THR A N 1
ATOM 888 C CA . THR A 1 114 ? -0.806 11.474 13.641 1.00 88.12 114 THR A CA 1
ATOM 889 C C . THR A 1 114 ? -1.163 12.212 12.356 1.00 88.12 114 THR A C 1
ATOM 891 O O . THR A 1 114 ? -2.233 11.999 11.786 1.00 88.12 114 THR A O 1
ATOM 894 N N . LEU A 1 115 ? -0.266 13.084 11.902 1.00 88.69 115 LEU A N 1
ATOM 895 C CA . LEU A 1 115 ? -0.406 13.855 10.669 1.00 88.69 115 LEU A CA 1
ATOM 896 C C . LEU A 1 115 ? 0.325 13.154 9.521 1.00 88.69 115 LEU A C 1
ATOM 898 O O . LEU A 1 115 ? 1.523 12.899 9.618 1.00 88.69 115 LEU A O 1
ATOM 902 N N . PHE A 1 116 ? -0.385 12.899 8.425 1.00 87.88 116 PHE A N 1
ATOM 903 C CA . PHE A 1 116 ? 0.175 12.414 7.164 1.00 87.88 116 PHE A CA 1
ATOM 904 C C . PHE A 1 116 ? 0.115 13.532 6.123 1.00 87.88 116 PHE A C 1
ATOM 906 O O . PHE A 1 116 ? -0.972 13.789 5.603 1.00 87.88 116 PHE A O 1
ATOM 913 N N . PRO A 1 117 ? 1.229 14.224 5.831 1.00 87.56 117 PRO A N 1
ATOM 914 C CA . PRO A 1 117 ? 1.250 15.256 4.799 1.00 87.56 117 PRO A CA 1
ATOM 915 C C . PRO A 1 117 ? 1.031 14.624 3.424 1.00 87.56 117 PRO A C 1
ATOM 917 O O . PRO A 1 117 ? 1.631 13.597 3.136 1.00 87.56 117 PRO A O 1
ATOM 920 N N . HIS A 1 118 ? 0.188 15.220 2.584 1.00 86.44 118 HIS A N 1
ATOM 921 C CA . HIS A 1 118 ? 0.012 14.763 1.205 1.00 86.44 118 HIS A CA 1
ATOM 922 C C . HIS A 1 118 ? 1.262 15.083 0.378 1.00 86.44 118 HIS A C 1
ATOM 924 O O . HIS A 1 118 ? 1.822 16.172 0.504 1.00 86.44 118 HIS A O 1
ATOM 930 N N . GLY A 1 119 ? 1.704 14.128 -0.441 1.00 81.25 119 GLY A N 1
ATOM 931 C CA . GLY A 1 119 ? 2.794 14.331 -1.393 1.00 81.25 119 GLY A CA 1
ATOM 932 C C . GLY A 1 119 ? 2.266 14.657 -2.788 1.00 81.25 119 GLY A C 1
ATOM 933 O O . GLY A 1 119 ? 1.079 14.506 -3.060 1.00 81.25 119 GLY A O 1
ATOM 934 N N . GLU A 1 120 ? 3.156 15.057 -3.693 1.00 77.81 120 GLU A N 1
ATOM 935 C CA . GLU A 1 120 ? 2.808 15.228 -5.113 1.00 77.81 120 GLU A CA 1
ATOM 936 C C . GLU A 1 120 ? 2.483 13.874 -5.773 1.00 77.81 120 GLU A C 1
ATOM 938 O O . GLU A 1 120 ? 1.567 13.770 -6.584 1.00 77.81 120 GLU A O 1
ATOM 943 N N . ASP A 1 121 ? 3.164 12.809 -5.340 1.00 82.12 121 ASP A N 1
ATOM 944 C CA . ASP A 1 121 ? 3.064 11.471 -5.939 1.00 82.12 121 ASP A CA 1
ATOM 945 C C . ASP A 1 121 ? 1.948 10.589 -5.357 1.00 82.12 121 ASP A C 1
ATOM 947 O O . ASP A 1 121 ? 1.670 9.492 -5.869 1.00 82.12 121 ASP A O 1
ATOM 951 N N . TRP A 1 122 ? 1.358 11.008 -4.233 1.00 87.81 122 TRP A N 1
ATOM 952 C CA . TRP A 1 122 ? 0.386 10.214 -3.488 1.00 87.81 122 TRP A CA 1
ATOM 953 C C . TRP A 1 122 ? -0.567 11.072 -2.651 1.00 87.81 122 TRP A C 1
ATOM 955 O O . TRP A 1 122 ? -0.193 12.073 -2.043 1.00 87.81 122 TRP A O 1
ATOM 965 N N . MET A 1 123 ? -1.808 10.609 -2.539 1.00 88.50 123 MET A N 1
ATOM 966 C CA . MET A 1 123 ? -2.876 11.282 -1.811 1.00 88.50 123 MET A CA 1
ATOM 967 C C . MET A 1 123 ? -3.632 10.287 -0.929 1.00 88.50 123 MET A C 1
ATOM 969 O O . MET A 1 123 ? -3.825 9.128 -1.293 1.00 88.50 123 MET A O 1
ATOM 973 N N . LEU A 1 124 ? -4.093 10.754 0.231 1.00 89.44 124 LEU A N 1
ATOM 974 C CA . LEU A 1 124 ? -5.058 10.038 1.062 1.00 89.44 124 LEU A CA 1
ATOM 975 C C . LEU A 1 124 ? -6.420 10.710 0.900 1.00 89.44 124 LEU A C 1
ATOM 977 O O . LEU A 1 124 ? -6.558 11.910 1.113 1.00 89.44 124 LEU A O 1
ATOM 981 N N . HIS A 1 125 ? -7.416 9.932 0.509 1.00 90.25 125 HIS A N 1
ATOM 982 C CA . HIS A 1 125 ? -8.800 10.358 0.387 1.00 90.25 125 HIS A CA 1
ATOM 983 C C . HIS A 1 125 ? -9.642 9.635 1.434 1.00 90.25 125 HIS A C 1
ATOM 985 O O . HIS A 1 125 ? -9.469 8.433 1.648 1.00 90.25 125 HIS A O 1
ATOM 991 N N . LEU A 1 126 ? -10.565 10.347 2.072 1.00 91.31 126 LEU A N 1
ATOM 992 C CA . LEU A 1 126 ? -11.503 9.757 3.020 1.00 91.31 126 LEU A CA 1
ATOM 993 C C . LEU A 1 126 ? -12.842 9.445 2.371 1.00 91.31 126 LEU A C 1
ATOM 995 O O . LEU A 1 126 ? -13.450 10.302 1.741 1.00 91.31 126 LEU A O 1
ATOM 999 N N . ASP A 1 127 ? -13.322 8.227 2.588 1.00 90.06 127 ASP A N 1
ATOM 1000 C CA . ASP A 1 127 ? -14.711 7.856 2.326 1.00 90.06 127 ASP A CA 1
ATOM 1001 C C . ASP A 1 127 ? -15.390 7.595 3.674 1.00 90.06 127 ASP A C 1
ATOM 1003 O O . ASP A 1 127 ? -15.365 6.497 4.241 1.00 90.06 127 ASP A O 1
ATOM 1007 N N . GLY A 1 128 ? -15.882 8.676 4.270 1.00 88.19 128 GLY A N 1
ATOM 1008 C CA . GLY A 1 128 ? -16.332 8.687 5.656 1.00 88.19 128 GLY A CA 1
ATOM 1009 C C . GLY A 1 128 ? -15.187 8.706 6.684 1.00 88.19 128 GLY A C 1
ATOM 1010 O O . GLY A 1 128 ? -14.013 8.844 6.343 1.00 88.19 128 GLY A O 1
ATOM 1011 N N . PRO A 1 129 ? -15.512 8.594 7.985 1.00 87.19 129 PRO A N 1
ATOM 1012 C CA . PRO A 1 129 ? -14.543 8.796 9.066 1.00 87.19 129 PRO A CA 1
ATOM 1013 C C . PRO A 1 129 ? -13.628 7.591 9.326 1.00 87.19 129 PRO A C 1
ATOM 1015 O O . PRO A 1 129 ? -12.659 7.713 10.077 1.00 87.19 129 PRO A O 1
ATOM 1018 N N . THR A 1 130 ? -13.949 6.420 8.770 1.00 89.44 130 THR A N 1
ATOM 1019 C CA . THR A 1 130 ? -13.270 5.149 9.071 1.00 89.44 130 THR A CA 1
ATOM 1020 C C . THR A 1 130 ? -12.554 4.533 7.876 1.00 89.44 130 THR A C 1
ATOM 1022 O O . THR A 1 130 ? -11.714 3.663 8.090 1.00 89.44 130 THR A O 1
ATOM 1025 N N . THR A 1 131 ? -12.846 4.954 6.644 1.00 91.88 131 THR A N 1
ATOM 1026 C CA . THR A 1 131 ? -12.278 4.342 5.435 1.00 91.88 131 THR A CA 1
ATOM 1027 C C . THR A 1 131 ? -11.324 5.310 4.746 1.00 91.88 131 THR A C 1
ATOM 1029 O O . THR A 1 131 ? -11.682 6.435 4.403 1.00 91.88 131 THR A O 1
ATOM 1032 N N . LEU A 1 132 ? -10.090 4.856 4.548 1.00 92.06 132 LEU A N 1
ATOM 1033 C CA . LEU A 1 132 ? -8.977 5.603 3.973 1.00 92.06 132 LEU A CA 1
ATOM 1034 C C . LEU A 1 132 ? -8.594 4.986 2.627 1.00 92.06 132 LEU A C 1
ATOM 1036 O O . LEU A 1 132 ? -8.225 3.815 2.548 1.00 92.06 132 LEU A O 1
ATOM 1040 N N . PHE A 1 133 ? -8.621 5.790 1.574 1.00 93.12 133 PHE A N 1
ATOM 1041 C CA . PHE A 1 133 ? -8.160 5.425 0.242 1.00 93.12 133 PHE A CA 1
ATOM 1042 C C . PHE A 1 133 ? -6.807 6.076 -0.013 1.00 93.12 133 PHE A C 1
ATOM 1044 O O . PHE A 1 133 ? -6.698 7.294 -0.100 1.00 93.12 133 PHE A O 1
ATOM 1051 N N . LEU A 1 134 ? -5.766 5.260 -0.131 1.00 92.75 134 LEU A N 1
ATOM 1052 C CA . LEU A 1 134 ? -4.423 5.701 -0.478 1.00 92.75 134 LEU A CA 1
ATOM 1053 C C . LEU A 1 134 ? -4.235 5.559 -1.990 1.00 92.75 134 LEU A C 1
ATOM 1055 O O . LEU A 1 134 ? -4.172 4.437 -2.498 1.00 92.75 134 LEU A O 1
ATOM 1059 N N . TYR A 1 135 ? -4.151 6.690 -2.680 1.00 91.06 135 TYR A N 1
ATOM 1060 C CA . TYR A 1 135 ? -3.910 6.803 -4.115 1.00 91.06 135 TYR A CA 1
ATOM 1061 C C . TYR A 1 135 ? -2.464 7.209 -4.387 1.00 91.06 135 TYR A C 1
ATOM 1063 O O . TYR A 1 135 ? -1.876 7.966 -3.618 1.00 91.06 135 TYR A O 1
ATOM 1071 N N . GLY A 1 136 ? -1.893 6.736 -5.490 1.00 89.19 136 GLY A N 1
ATOM 1072 C CA . GLY A 1 136 ? -0.586 7.196 -5.949 1.00 89.19 136 GLY A CA 1
ATOM 1073 C C . GLY A 1 136 ? -0.080 6.456 -7.179 1.00 89.19 136 GLY A C 1
ATOM 1074 O O . GLY A 1 136 ? -0.613 5.415 -7.573 1.00 89.19 136 GLY A O 1
ATOM 1075 N N . ILE A 1 137 ? 0.969 7.005 -7.781 1.00 86.56 137 ILE A N 1
ATOM 1076 C CA . ILE A 1 137 ? 1.550 6.493 -9.032 1.00 86.56 137 ILE A CA 1
ATOM 1077 C C . ILE A 1 137 ? 2.637 5.455 -8.734 1.00 86.56 137 ILE A C 1
ATOM 1079 O O . ILE A 1 137 ? 2.742 4.436 -9.414 1.00 86.56 137 ILE A O 1
ATOM 1083 N N . HIS A 1 138 ? 3.413 5.678 -7.669 1.00 87.06 138 HIS A N 1
ATOM 1084 C CA . HIS A 1 138 ? 4.548 4.840 -7.297 1.00 87.06 138 HIS A CA 1
ATOM 1085 C C . HIS A 1 138 ? 4.148 3.742 -6.295 1.00 87.06 138 HIS A C 1
ATOM 1087 O O . HIS A 1 138 ? 3.952 4.035 -5.108 1.00 87.06 138 HIS A O 1
ATOM 1093 N N . PRO A 1 139 ? 4.111 2.454 -6.690 1.00 84.31 139 PRO A N 1
ATOM 1094 C CA . PRO A 1 139 ? 3.682 1.374 -5.798 1.00 84.31 139 PRO A CA 1
ATOM 1095 C C . PRO A 1 139 ? 4.630 1.158 -4.606 1.00 84.31 139 PRO A C 1
ATOM 1097 O O . PRO A 1 139 ? 4.183 0.733 -3.537 1.00 84.31 139 PRO A O 1
ATOM 1100 N N . GLY A 1 140 ? 5.923 1.470 -4.762 1.00 88.62 140 GLY A N 1
ATOM 1101 C CA . GLY A 1 140 ? 6.920 1.383 -3.689 1.00 88.62 140 GLY A CA 1
ATOM 1102 C C . GLY A 1 140 ? 6.671 2.398 -2.570 1.00 88.62 140 GLY A C 1
ATOM 1103 O O . GLY A 1 140 ? 6.564 2.018 -1.404 1.00 88.62 140 GLY A O 1
ATOM 1104 N N . ILE A 1 141 ? 6.486 3.672 -2.933 1.00 88.62 141 ILE A N 1
ATOM 1105 C CA . ILE A 1 141 ? 6.181 4.764 -1.993 1.00 88.62 141 ILE A CA 1
ATOM 1106 C C . ILE A 1 141 ? 4.834 4.499 -1.308 1.00 88.62 141 ILE A C 1
ATOM 1108 O O . ILE A 1 141 ? 4.744 4.516 -0.080 1.00 88.62 141 ILE A O 1
ATOM 1112 N N . LEU A 1 142 ? 3.815 4.116 -2.085 1.00 90.62 142 LEU A N 1
ATOM 1113 C CA . LEU A 1 142 ? 2.495 3.729 -1.580 1.00 90.62 142 LEU A CA 1
ATOM 1114 C C . LEU A 1 142 ? 2.564 2.544 -0.597 1.00 90.62 142 LEU A C 1
ATOM 1116 O O . LEU A 1 142 ? 1.787 2.443 0.351 1.00 90.62 142 LEU A O 1
ATOM 1120 N N . GLY A 1 143 ? 3.482 1.603 -0.836 1.00 90.56 143 GLY A N 1
ATOM 1121 C CA . GLY A 1 143 ? 3.782 0.492 0.066 1.00 90.56 143 GLY A CA 1
ATOM 1122 C C . GLY A 1 143 ? 4.387 0.947 1.387 1.00 90.56 143 GLY A C 1
ATOM 1123 O O . GLY A 1 143 ? 3.912 0.513 2.434 1.00 90.56 143 GLY A O 1
ATOM 1124 N N . SER A 1 144 ? 5.370 1.845 1.334 1.00 91.56 144 SER A N 1
ATOM 1125 C CA . SER A 1 144 ? 6.012 2.420 2.521 1.00 91.56 144 SER A CA 1
ATOM 1126 C C . SER A 1 144 ? 5.009 3.182 3.392 1.00 91.56 144 SER A C 1
ATOM 1128 O O . SER A 1 144 ? 4.878 2.899 4.580 1.00 91.56 144 SER A O 1
ATOM 1130 N N . ILE A 1 145 ? 4.205 4.061 2.789 1.00 91.12 145 ILE A N 1
ATOM 1131 C CA . ILE A 1 145 ? 3.177 4.836 3.505 1.00 91.12 145 ILE A CA 1
ATOM 1132 C C . ILE A 1 145 ? 2.096 3.914 4.071 1.00 91.12 145 ILE A C 1
ATOM 1134 O O . ILE A 1 145 ? 1.686 4.053 5.221 1.00 91.12 145 ILE A O 1
ATOM 1138 N N . GLY A 1 146 ? 1.659 2.921 3.293 1.00 90.75 146 GLY A N 1
ATOM 1139 C CA . GLY A 1 146 ? 0.714 1.915 3.770 1.00 90.75 146 GLY A CA 1
ATOM 1140 C C . GLY A 1 146 ? 1.246 1.101 4.956 1.00 90.75 146 GLY A C 1
ATOM 1141 O O . GLY A 1 146 ? 0.484 0.767 5.864 1.00 90.75 146 GLY A O 1
ATOM 1142 N N . ALA A 1 147 ? 2.547 0.799 4.975 1.00 91.19 147 ALA A N 1
ATOM 1143 C CA . ALA A 1 147 ? 3.198 0.147 6.107 1.00 91.19 147 ALA A CA 1
ATOM 1144 C C . ALA A 1 147 ? 3.233 1.067 7.333 1.00 91.19 147 ALA A C 1
ATOM 1146 O O . ALA A 1 147 ? 2.820 0.635 8.406 1.00 91.19 147 ALA A O 1
ATOM 1147 N N . GLN A 1 148 ? 3.596 2.343 7.158 1.00 90.25 148 GLN A N 1
ATOM 1148 C CA . GLN A 1 148 ? 3.570 3.344 8.230 1.00 90.25 148 GLN A CA 1
ATOM 1149 C C . GLN A 1 148 ? 2.172 3.488 8.847 1.00 90.25 148 GLN A C 1
ATOM 1151 O O . GLN A 1 148 ? 2.039 3.467 10.069 1.00 90.25 148 GLN A O 1
ATOM 1156 N N . LEU A 1 149 ? 1.117 3.551 8.024 1.00 90.12 149 LEU A N 1
ATOM 1157 C CA . LEU A 1 149 ? -0.274 3.583 8.493 1.00 90.12 149 LEU A CA 1
ATOM 1158 C C . LEU A 1 149 ? -0.623 2.348 9.330 1.00 90.12 149 LEU A C 1
ATOM 1160 O O . LEU A 1 149 ? -1.246 2.459 10.384 1.00 90.12 149 LEU A O 1
ATOM 1164 N N . ARG A 1 150 ? -0.205 1.160 8.885 1.00 89.12 150 ARG A N 1
ATOM 1165 C CA . ARG A 1 150 ? -0.440 -0.092 9.615 1.00 89.12 150 ARG A CA 1
ATOM 1166 C C . ARG A 1 150 ? 0.369 -0.177 10.910 1.00 89.12 150 ARG A C 1
ATOM 1168 O O . ARG A 1 150 ? -0.115 -0.756 11.884 1.00 89.12 150 ARG A O 1
ATOM 1175 N N . ASP A 1 151 ? 1.577 0.373 10.926 1.00 89.75 151 ASP A N 1
ATOM 1176 C CA . ASP A 1 151 ? 2.458 0.369 12.091 1.00 89.75 151 ASP A CA 1
ATOM 1177 C C . ASP A 1 151 ? 1.931 1.246 13.232 1.00 89.75 151 ASP A C 1
ATOM 1179 O O . ASP A 1 151 ? 2.207 0.922 14.386 1.00 89.75 151 ASP A O 1
ATOM 1183 N N . LEU A 1 152 ? 1.091 2.255 12.948 1.00 87.56 152 LEU A N 1
ATOM 1184 C CA . LEU A 1 152 ? 0.398 3.025 13.991 1.00 87.56 152 LEU A CA 1
ATOM 1185 C C . LEU A 1 152 ? -0.387 2.118 14.934 1.00 87.56 152 LEU A C 1
ATOM 1187 O O . LEU A 1 152 ? -0.316 2.249 16.149 1.00 87.56 152 LEU A O 1
ATOM 1191 N N . ARG A 1 153 ? -1.183 1.203 14.381 1.00 87.75 153 ARG A N 1
ATOM 1192 C CA . ARG A 1 153 ? -2.015 0.299 15.173 1.00 87.75 153 ARG A CA 1
ATOM 1193 C C . ARG A 1 153 ? -2.241 -0.981 14.397 1.00 87.75 153 ARG A C 1
ATOM 1195 O O . ARG A 1 153 ? -3.215 -1.117 13.649 1.00 87.75 153 ARG A O 1
ATOM 1202 N N . LYS A 1 154 ? -1.333 -1.930 14.601 1.00 87.38 154 LYS A N 1
ATOM 1203 C CA . LYS A 1 154 ? -1.428 -3.256 13.991 1.00 87.38 154 LYS A CA 1
ATOM 1204 C C . LYS A 1 154 ? -2.740 -3.928 14.417 1.00 87.38 154 LYS A C 1
ATOM 1206 O O . LYS A 1 154 ? -3.119 -3.806 15.580 1.00 87.38 154 LYS A O 1
ATOM 1211 N N . PRO A 1 155 ? -3.427 -4.639 13.506 1.00 87.00 155 PRO A N 1
ATOM 1212 C CA . PRO A 1 155 ? -4.626 -5.390 13.852 1.00 87.00 155 PRO A CA 1
ATOM 1213 C C . PRO A 1 155 ? -4.350 -6.413 14.958 1.00 87.00 155 PRO A C 1
ATOM 1215 O O . PRO A 1 155 ? -3.510 -7.297 14.790 1.00 87.00 155 PRO A O 1
ATOM 1218 N N . ASP A 1 156 ? -5.067 -6.297 16.075 1.00 83.31 156 ASP A N 1
ATOM 1219 C CA . ASP A 1 156 ? -4.907 -7.211 17.210 1.00 83.31 156 ASP A CA 1
ATOM 1220 C C . ASP A 1 156 ? -5.284 -8.664 16.841 1.00 83.31 156 ASP A C 1
ATOM 1222 O O . ASP A 1 156 ? -6.349 -8.877 16.257 1.00 83.31 156 ASP A O 1
ATOM 1226 N N . PRO A 1 157 ? -4.535 -9.697 17.278 1.00 80.69 157 PRO A N 1
ATOM 1227 C CA . PRO A 1 157 ? -4.847 -11.101 16.971 1.00 80.69 157 PRO A CA 1
ATOM 1228 C C . PRO A 1 157 ? -6.183 -11.621 17.523 1.00 80.69 157 PRO A C 1
ATOM 1230 O O . PRO A 1 157 ? -6.603 -12.708 17.148 1.00 80.69 157 PRO A O 1
ATOM 1233 N N . TYR A 1 158 ? -6.832 -10.893 18.437 1.00 80.38 158 TYR A N 1
ATOM 1234 C CA . TYR A 1 158 ? -8.062 -11.338 19.109 1.00 80.38 158 TYR A CA 1
ATOM 1235 C C . TYR A 1 158 ? -9.305 -10.564 18.666 1.00 80.38 158 TYR A C 1
ATOM 1237 O O . TYR A 1 158 ? -10.335 -11.157 18.369 1.00 80.38 158 TYR A O 1
ATOM 1245 N N . LYS A 1 159 ? -9.226 -9.228 18.623 1.00 78.44 159 LYS A N 1
ATOM 1246 C CA . LYS A 1 159 ? -10.360 -8.352 18.266 1.00 78.44 159 LYS A CA 1
ATOM 1247 C C . LYS A 1 159 ? -10.204 -7.721 16.880 1.00 78.44 159 LYS A C 1
ATOM 1249 O O . LYS A 1 159 ? -11.095 -6.995 16.444 1.00 78.44 159 LYS A O 1
ATOM 1254 N N . ALA A 1 160 ? -9.056 -7.938 16.228 1.00 79.88 160 ALA A N 1
ATOM 1255 C CA . ALA A 1 160 ? -8.628 -7.286 14.993 1.00 79.88 160 ALA A CA 1
ATOM 1256 C C . ALA A 1 160 ? -8.924 -5.777 14.971 1.00 79.88 160 ALA A C 1
ATOM 1258 O O . ALA A 1 160 ? -9.234 -5.213 13.926 1.00 79.88 160 ALA A O 1
ATOM 1259 N N . LYS A 1 161 ? -8.869 -5.116 16.132 1.00 86.25 161 LYS A N 1
ATOM 1260 C CA . LYS A 1 161 ? -8.951 -3.658 16.214 1.00 86.25 161 LYS A CA 1
ATOM 1261 C C . LYS A 1 161 ? -7.629 -3.089 15.712 1.00 86.25 161 LYS A C 1
ATOM 1263 O O . LYS A 1 161 ? -6.584 -3.675 15.979 1.00 86.25 161 LYS A O 1
ATOM 1268 N N . GLY A 1 162 ? -7.681 -1.986 14.980 1.00 86.88 162 GLY A N 1
ATOM 1269 C CA . GLY A 1 162 ? -6.518 -1.376 14.345 1.00 86.88 162 GLY A CA 1
ATOM 1270 C C . GLY A 1 162 ? -6.793 -0.929 12.917 1.00 86.88 162 GLY A C 1
ATOM 1271 O O . GLY A 1 162 ? -7.944 -0.842 12.485 1.00 86.88 162 GLY A O 1
ATOM 1272 N N . VAL A 1 163 ? -5.706 -0.651 12.204 1.00 91.06 163 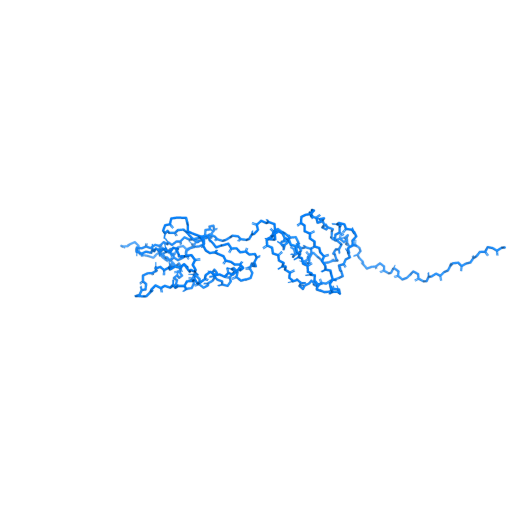VAL A N 1
ATOM 1273 C CA . VAL A 1 163 ? -5.705 -0.258 10.794 1.00 91.06 163 VAL A CA 1
ATOM 1274 C C . VAL A 1 163 ? -5.673 -1.523 9.940 1.00 91.06 163 VAL A C 1
ATOM 1276 O O . VAL A 1 163 ? -4.659 -2.226 9.876 1.00 91.06 163 VAL A O 1
ATOM 1279 N N . ARG A 1 164 ? -6.803 -1.846 9.312 1.00 90.38 164 ARG A N 1
ATOM 1280 C CA . ARG A 1 164 ? -6.956 -3.000 8.424 1.00 90.38 164 ARG A CA 1
ATOM 1281 C C . ARG A 1 164 ? -6.741 -2.602 6.972 1.00 90.38 164 ARG A C 1
ATOM 1283 O O . ARG A 1 164 ? -6.997 -1.469 6.599 1.00 90.38 164 ARG A O 1
ATOM 1290 N N . ILE A 1 165 ? -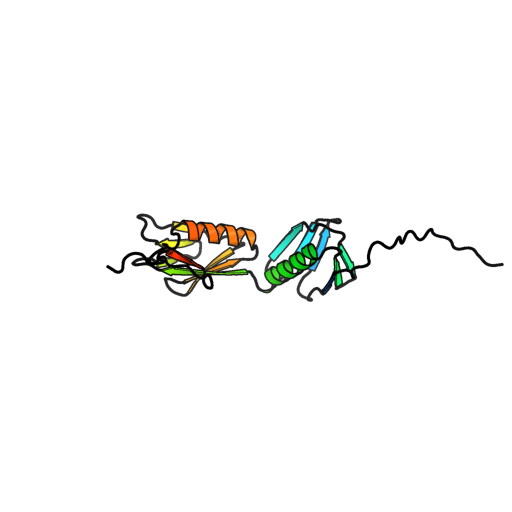6.295 -3.552 6.162 1.00 91.69 165 ILE A N 1
ATOM 1291 C CA . ILE A 1 165 ? -6.218 -3.457 4.707 1.00 91.69 165 ILE A CA 1
ATOM 1292 C C . ILE A 1 165 ? -7.410 -4.232 4.164 1.00 91.69 165 ILE A C 1
ATOM 1294 O O . ILE A 1 165 ? -7.609 -5.396 4.524 1.00 91.69 165 ILE A O 1
ATOM 1298 N N . GLN A 1 166 ? -8.194 -3.596 3.304 1.00 90.50 166 GLN A N 1
ATOM 1299 C CA . GLN A 1 166 ? -9.352 -4.240 2.705 1.00 90.50 166 GLN A CA 1
ATOM 1300 C C . GLN A 1 166 ? -8.914 -5.427 1.830 1.00 90.50 166 GLN A C 1
ATOM 1302 O O . GLN A 1 166 ? -7.933 -5.342 1.091 1.00 90.50 166 GLN A O 1
ATOM 1307 N N . GLY A 1 167 ? -9.620 -6.554 1.938 1.00 84.88 167 GLY A N 1
ATOM 1308 C CA . GLY A 1 167 ? -9.315 -7.780 1.190 1.00 84.88 167 GLY A CA 1
ATOM 1309 C C . GLY A 1 167 ? -8.239 -8.684 1.809 1.00 84.88 167 GLY A C 1
ATOM 1310 O O . GLY A 1 167 ? -8.032 -9.787 1.311 1.00 84.88 167 GLY A O 1
ATOM 1311 N N . VAL A 1 168 ? -7.584 -8.281 2.906 1.00 85.75 168 VAL A N 1
ATOM 1312 C CA . VAL A 1 168 ? -6.664 -9.155 3.656 1.00 85.75 168 VAL A CA 1
ATOM 1313 C C . VAL A 1 168 ? -7.421 -9.881 4.769 1.00 85.75 168 VAL A C 1
ATOM 1315 O O . VAL A 1 168 ? -8.051 -9.253 5.619 1.00 85.75 168 VAL A O 1
ATOM 1318 N N . SER A 1 169 ? -7.333 -11.213 4.803 1.00 82.12 169 SER A N 1
ATOM 1319 C CA . SER A 1 169 ? -7.898 -12.021 5.888 1.00 82.12 169 SER A CA 1
ATOM 1320 C C . SER A 1 169 ? -7.022 -11.952 7.142 1.00 82.12 169 SER A C 1
ATOM 1322 O O . SER A 1 169 ? -5.834 -12.277 7.094 1.00 82.12 169 SER A O 1
ATOM 1324 N N . TYR A 1 170 ? -7.613 -11.583 8.278 1.00 81.31 170 TYR A N 1
ATOM 1325 C CA . TYR A 1 170 ? -6.946 -11.588 9.581 1.00 81.31 170 TYR A CA 1
ATOM 1326 C C . TYR A 1 170 ? -7.325 -12.846 10.359 1.00 81.31 170 TYR A C 1
ATOM 1328 O O . TYR A 1 170 ? -8.484 -13.013 10.734 1.00 81.31 170 TYR A O 1
ATOM 1336 N N . SER A 1 171 ? -6.352 -13.718 10.623 1.00 79.56 171 SER A N 1
ATOM 1337 C CA . SER A 1 171 ? -6.568 -14.892 11.472 1.00 79.56 171 SER A CA 1
ATOM 1338 C C . SER A 1 171 ? -6.753 -14.454 12.920 1.00 79.56 171 SER A C 1
ATOM 1340 O O . SER A 1 171 ? -5.816 -13.971 13.560 1.00 79.56 171 SER A O 1
ATOM 1342 N N . LEU A 1 172 ? -7.970 -14.624 13.430 1.00 81.62 172 LEU A N 1
ATOM 1343 C CA . LEU A 1 172 ? -8.283 -14.398 14.833 1.00 81.62 172 LEU A CA 1
ATOM 1344 C C . LEU A 1 172 ? -7.884 -15.637 15.631 1.00 81.62 172 LEU A C 1
ATOM 1346 O O . LEU A 1 172 ? -8.271 -16.753 15.294 1.00 81.62 172 LEU A O 1
ATOM 1350 N N . ARG A 1 173 ? -7.107 -15.449 16.696 1.00 79.88 173 ARG A N 1
ATOM 1351 C CA . ARG A 1 173 ? -6.874 -16.508 17.677 1.00 79.88 173 ARG A CA 1
ATOM 1352 C C . ARG A 1 173 ? -8.101 -16.611 18.573 1.00 79.88 173 ARG A C 1
ATOM 1354 O O . ARG A 1 173 ? -8.610 -15.598 19.055 1.00 79.88 173 ARG A O 1
ATOM 1361 N N . GLU A 1 174 ? -8.546 -17.832 18.835 1.00 76.44 174 GLU A N 1
ATOM 1362 C CA . GLU A 1 174 ? -9.602 -18.101 19.809 1.00 76.44 174 GLU A CA 1
ATOM 1363 C C . GLU A 1 174 ? -9.067 -17.817 21.221 1.00 76.44 174 GLU A C 1
ATOM 1365 O O . GLU A 1 174 ? -8.454 -18.659 21.869 1.00 76.44 174 GLU A O 1
ATOM 1370 N N . GLY A 1 175 ? -9.231 -16.577 21.687 1.00 66.50 175 GLY A N 1
ATOM 1371 C CA . GLY A 1 175 ? -8.750 -16.136 22.994 1.00 66.50 175 GLY A CA 1
ATOM 1372 C C . GLY A 1 175 ? -9.762 -15.267 23.722 1.00 66.50 175 GLY A C 1
ATOM 1373 O O . GLY A 1 175 ? -9.939 -14.100 23.386 1.00 66.50 175 GLY A O 1
ATOM 1374 N N . LYS A 1 176 ? -10.383 -15.897 24.731 1.00 48.84 176 LYS A N 1
ATOM 1375 C CA . LYS A 1 176 ? -11.355 -15.418 25.731 1.00 48.84 176 LYS A CA 1
ATOM 1376 C C . LYS A 1 176 ? -12.469 -14.502 25.206 1.00 48.84 176 LYS A C 1
ATOM 1378 O O . LYS A 1 176 ? -12.400 -13.280 25.304 1.00 48.84 176 LYS A O 1
ATOM 1383 N N . LYS A 1 177 ? -13.586 -15.139 24.826 1.00 45.34 177 LYS A N 1
ATOM 1384 C CA . LYS A 1 177 ? -14.930 -14.603 25.098 1.00 45.34 177 LYS A CA 1
ATOM 1385 C C . LYS A 1 177 ? -15.034 -14.309 26.605 1.00 45.34 177 LYS A C 1
ATOM 1387 O O . LYS A 1 177 ? -15.215 -15.230 27.398 1.00 45.34 177 LYS A O 1
ATOM 1392 N N . LYS A 1 178 ? -14.864 -13.050 26.990 1.00 46.12 178 LYS A N 1
ATOM 1393 C CA . LYS A 1 178 ? -15.454 -12.427 28.178 1.00 46.12 178 LYS A CA 1
ATOM 1394 C C . LYS A 1 178 ? -15.763 -10.980 27.830 1.00 46.12 178 LYS A C 1
ATOM 1396 O O . LYS A 1 178 ? -14.923 -10.359 27.135 1.00 46.12 178 LYS A O 1
#

Secondary structure (DSSP, 8-state):
----------------PPPEEEEPPTT-EEEEETTTEEEEE-SS-EEEEE--S-EEEETTEEEESSHHHHHHHHHHHHHHHH-EEEEEEEESTT-EEEE-SSEEEEESSSSSPEEEEPPSSEEEEEETTTEEEEEES-HHHHHHHHHHHHHHSPPPTTT--EEEETT-----------

Radius of gyration: 24.18 Å; chains: 1; bounding box: 46×42×92 Å